Protein AF-A0A5C7M853-F1 (afdb_monomer)

Sequence (111 aa):
MSDVSDGLVSVIPEKFMPFTPVKVLNYYDGPRVFTFNSHYGITYLACWDDDIGSLARFFVVEVDDATVASIENGQMMVCDAFRDRPSWAVESRGDVVYRAWLLPSGDRGIV

Foldseek 3Di:
DDDPPPDWAWDDQLQCPQQAFPAALDQDVHRQWGWDAHPVRWIKIWHWDDDDPQWTKTKIFTDDPVRVVCCNVVNDPPLVRPQPTWIKIFIHHHRGTDTMTTDDRDNDPPD

Radius of gyration: 13.36 Å; Cα contacts (8 Å, |Δi|>4): 215; chains: 1; bounding box: 32×29×37 Å

Structure (mmCIF, N/CA/C/O backbone):
data_AF-A0A5C7M853-F1
#
_entry.id   AF-A0A5C7M853-F1
#
loop_
_atom_site.group_PDB
_atom_site.id
_atom_site.type_symbol
_atom_site.label_atom_id
_atom_site.label_alt_id
_atom_site.label_comp_id
_atom_site.label_asym_id
_atom_site.label_entity_id
_atom_site.label_seq_id
_atom_site.pdbx_PDB_ins_code
_atom_site.Cartn_x
_atom_site.Cartn_y
_atom_site.Cartn_z
_atom_site.occupancy
_atom_site.B_iso_or_equiv
_atom_site.auth_seq_id
_atom_site.auth_comp_id
_atom_site.auth_asym_id
_atom_site.auth_atom_id
_atom_site.pdbx_PDB_model_num
ATOM 1 N N . MET A 1 1 ? 4.278 11.044 -25.157 1.00 41.69 1 MET A N 1
ATOM 2 C CA . MET A 1 1 ? 4.110 10.381 -23.850 1.00 41.69 1 MET A CA 1
ATOM 3 C C . MET A 1 1 ? 4.982 11.148 -22.886 1.00 41.69 1 MET A C 1
ATOM 5 O O . MET A 1 1 ? 6.193 11.006 -22.952 1.00 41.69 1 MET A O 1
ATOM 9 N N . SER A 1 2 ? 4.388 12.083 -22.150 1.00 40.56 2 SER A N 1
ATOM 10 C CA . SER A 1 2 ? 5.128 12.920 -21.210 1.00 40.56 2 SER A CA 1
ATOM 11 C C . SER A 1 2 ? 5.476 12.074 -19.997 1.00 40.56 2 SER A C 1
ATOM 13 O O . SER A 1 2 ? 4.592 11.485 -19.378 1.00 40.56 2 SER A O 1
ATOM 15 N N . ASP A 1 3 ? 6.770 11.962 -19.745 1.00 45.38 3 ASP A N 1
ATOM 16 C CA . ASP A 1 3 ? 7.346 11.241 -18.628 1.00 45.38 3 ASP A CA 1
ATOM 17 C C . ASP A 1 3 ? 6.869 11.904 -17.325 1.00 45.38 3 ASP A C 1
ATOM 19 O O . ASP A 1 3 ? 7.184 13.059 -17.048 1.00 45.38 3 ASP A O 1
ATOM 23 N N . VAL A 1 4 ? 6.041 11.207 -16.545 1.00 53.09 4 VAL A N 1
ATOM 24 C CA . VAL A 1 4 ? 5.475 11.709 -15.273 1.00 53.09 4 VAL A CA 1
ATOM 25 C C . VAL A 1 4 ? 6.562 11.794 -14.178 1.00 53.09 4 VAL A C 1
ATOM 27 O O . VAL A 1 4 ? 6.297 12.165 -13.037 1.00 53.09 4 VAL A O 1
ATOM 30 N N . SER A 1 5 ? 7.815 11.486 -14.523 1.00 52.44 5 SER A N 1
ATOM 31 C CA . SER A 1 5 ? 8.956 11.422 -13.609 1.00 52.44 5 SER A CA 1
ATOM 32 C C . SER A 1 5 ? 9.482 12.785 -13.135 1.00 52.44 5 SER A C 1
ATOM 34 O O . SER A 1 5 ? 10.162 12.833 -12.113 1.00 52.44 5 SER A O 1
ATOM 36 N N . ASP A 1 6 ? 9.151 13.899 -13.799 1.00 51.31 6 ASP A N 1
ATOM 37 C CA . ASP A 1 6 ? 9.780 15.214 -13.549 1.00 51.31 6 ASP A CA 1
ATOM 38 C C . ASP A 1 6 ? 9.261 15.992 -12.313 1.00 51.31 6 ASP A C 1
ATOM 40 O O . ASP A 1 6 ? 9.596 17.159 -12.116 1.00 51.31 6 ASP A O 1
ATOM 44 N N . GLY A 1 7 ? 8.466 15.371 -11.435 1.00 59.97 7 GLY A N 1
ATOM 45 C CA . GLY A 1 7 ? 7.935 16.051 -10.239 1.00 59.97 7 GLY A CA 1
ATOM 46 C C . GLY A 1 7 ? 7.650 15.168 -9.027 1.00 59.97 7 GLY A C 1
ATOM 47 O O . GLY A 1 7 ? 7.095 15.650 -8.039 1.00 59.97 7 GLY A O 1
ATOM 48 N N . LEU A 1 8 ? 7.999 13.882 -9.083 1.00 75.12 8 LEU A N 1
ATOM 49 C CA . LEU A 1 8 ? 7.726 12.944 -7.998 1.00 75.12 8 LEU A CA 1
ATOM 50 C C . LEU A 1 8 ? 8.871 12.938 -6.982 1.00 75.12 8 LEU A C 1
ATOM 52 O O . LEU A 1 8 ? 10.035 12.732 -7.320 1.00 75.12 8 LEU A O 1
ATOM 56 N N . VAL A 1 9 ? 8.538 13.134 -5.706 1.00 87.56 9 VAL A N 1
ATOM 57 C CA . VAL A 1 9 ? 9.529 13.102 -4.625 1.00 87.56 9 VAL A CA 1
ATOM 58 C C . VAL A 1 9 ? 9.813 11.643 -4.280 1.00 87.56 9 VAL A C 1
ATOM 60 O O . VAL A 1 9 ? 8.956 10.957 -3.724 1.00 87.56 9 VAL A O 1
ATOM 63 N N . SER A 1 10 ? 11.011 11.163 -4.616 1.00 92.00 10 SER A N 1
ATOM 64 C CA . SER A 1 10 ? 11.458 9.808 -4.273 1.00 92.00 10 SER A CA 1
ATOM 65 C C . SER A 1 10 ? 11.462 9.592 -2.757 1.00 92.00 10 SER A C 1
ATOM 67 O O . SER A 1 10 ? 11.913 10.446 -1.994 1.00 92.00 10 SER A O 1
ATOM 69 N N . VAL A 1 11 ? 11.000 8.420 -2.327 1.00 94.44 11 VAL A N 1
ATOM 70 C CA . VAL A 1 11 ? 10.975 7.978 -0.927 1.00 94.44 11 VAL A CA 1
ATOM 71 C C . VAL A 1 11 ? 11.746 6.666 -0.812 1.00 94.44 11 VAL A C 1
ATOM 73 O O . VAL A 1 11 ? 11.752 5.864 -1.742 1.00 94.44 11 VAL A O 1
ATOM 76 N N . ILE A 1 12 ? 12.412 6.448 0.323 1.00 95.31 12 ILE A N 1
ATOM 77 C CA . ILE A 1 12 ? 13.147 5.204 0.578 1.00 95.31 12 ILE A CA 1
ATOM 78 C C . ILE A 1 12 ? 12.185 3.990 0.569 1.00 95.31 12 ILE A C 1
ATOM 80 O O . ILE A 1 12 ? 11.189 4.013 1.301 1.00 95.31 12 ILE A O 1
ATOM 84 N N . PRO A 1 13 ? 12.435 2.943 -0.243 1.00 95.69 13 PRO A N 1
ATOM 85 C CA . PRO A 1 13 ? 11.593 1.742 -0.313 1.00 95.69 13 PRO A CA 1
ATOM 86 C C . PRO A 1 13 ? 11.351 1.056 1.035 1.00 95.69 13 PRO A C 1
ATOM 88 O O . PRO A 1 13 ? 10.254 0.568 1.303 1.00 95.69 13 PRO A O 1
ATOM 91 N N . GLU A 1 14 ? 12.352 1.072 1.916 1.00 95.56 14 GLU A N 1
ATOM 92 C CA . GLU A 1 14 ? 12.347 0.414 3.225 1.00 95.56 14 GLU A CA 1
ATOM 93 C C . GLU A 1 14 ? 11.240 0.935 4.149 1.00 95.56 14 GLU A C 1
ATOM 95 O O . GLU A 1 14 ? 10.816 0.225 5.061 1.00 95.56 14 GLU A O 1
ATOM 100 N N . LYS A 1 15 ? 10.710 2.138 3.882 1.00 95.50 15 LYS A N 1
ATOM 101 C CA . LYS A 1 15 ? 9.538 2.685 4.578 1.00 95.50 15 LYS A CA 1
ATOM 102 C C . LYS A 1 15 ? 8.327 1.747 4.509 1.00 95.50 15 LYS A C 1
ATOM 104 O O . LYS A 1 15 ? 7.538 1.702 5.451 1.00 95.50 15 LYS A O 1
ATOM 109 N N . PHE A 1 16 ? 8.176 1.029 3.399 1.00 97.06 16 PHE A N 1
ATOM 110 C CA . PHE A 1 16 ? 7.010 0.197 3.103 1.00 97.06 16 PHE A CA 1
ATOM 111 C C . PHE A 1 16 ? 7.288 -1.300 3.276 1.00 97.06 16 PHE A C 1
ATOM 113 O O . PHE A 1 16 ? 6.483 -2.124 2.859 1.00 97.06 16 PHE A O 1
ATOM 120 N N . MET A 1 17 ? 8.421 -1.661 3.880 1.00 95.75 17 MET A N 1
ATOM 121 C CA . MET A 1 17 ? 8.796 -3.054 4.113 1.00 95.75 17 MET A CA 1
ATOM 122 C C . MET A 1 17 ? 8.419 -3.501 5.536 1.00 95.75 17 MET A C 1
ATOM 124 O O . MET A 1 17 ? 8.511 -2.681 6.455 1.00 95.75 17 MET A O 1
ATOM 128 N N . PRO A 1 18 ? 8.049 -4.780 5.744 1.00 95.81 18 PRO A N 1
ATOM 129 C CA . PRO A 1 18 ? 7.770 -5.770 4.702 1.00 95.81 18 PRO A CA 1
ATOM 130 C C . PRO A 1 18 ? 6.469 -5.430 3.962 1.00 95.81 18 PRO A C 1
ATOM 132 O O . PRO A 1 18 ? 5.490 -5.019 4.580 1.00 95.81 18 PRO A O 1
ATOM 135 N N . PHE A 1 19 ? 6.437 -5.638 2.645 1.00 95.62 19 PHE A N 1
ATOM 136 C CA . PHE A 1 19 ? 5.239 -5.383 1.837 1.00 95.62 19 PHE A CA 1
ATOM 137 C C . PHE A 1 19 ? 4.359 -6.635 1.739 1.00 95.62 19 PHE A C 1
ATOM 139 O O . PHE A 1 19 ? 3.912 -7.030 0.666 1.00 95.62 19 PHE A O 1
ATOM 146 N N . THR A 1 20 ? 4.158 -7.294 2.881 1.00 94.50 20 THR A N 1
ATOM 147 C CA . THR A 1 20 ? 3.413 -8.550 2.984 1.00 94.50 20 THR A CA 1
ATOM 148 C C . THR A 1 20 ? 1.978 -8.256 3.423 1.00 94.50 20 THR A C 1
ATOM 150 O O . THR A 1 20 ? 1.786 -7.640 4.478 1.00 94.50 20 THR A O 1
ATOM 153 N N . PRO A 1 21 ? 0.955 -8.707 2.676 1.00 94.50 21 PRO A N 1
ATOM 154 C CA . PRO A 1 21 ? -0.435 -8.519 3.067 1.00 94.50 21 PRO A CA 1
ATOM 155 C C . PRO A 1 21 ? -0.743 -9.106 4.453 1.00 94.50 21 PRO A C 1
ATOM 157 O O . PRO A 1 21 ? -0.502 -10.283 4.715 1.00 94.50 21 PRO A O 1
ATOM 160 N N . VAL A 1 22 ? -1.326 -8.287 5.326 1.00 94.06 22 VAL A N 1
ATOM 161 C CA . VAL A 1 22 ? -1.868 -8.687 6.635 1.00 94.06 22 VAL A CA 1
ATOM 162 C C . VAL A 1 22 ? -3.358 -8.989 6.516 1.00 94.06 22 VAL A C 1
ATOM 164 O O . VAL A 1 22 ? -3.836 -9.997 7.035 1.00 94.06 22 VAL A O 1
ATOM 167 N N . LYS A 1 23 ? -4.100 -8.131 5.810 1.00 92.25 23 LYS A N 1
ATOM 168 C CA . LYS A 1 23 ? -5.531 -8.308 5.555 1.00 92.25 23 LYS A CA 1
ATOM 169 C C . LYS A 1 23 ? -5.848 -7.938 4.121 1.00 92.25 23 LYS A C 1
ATOM 171 O O . LY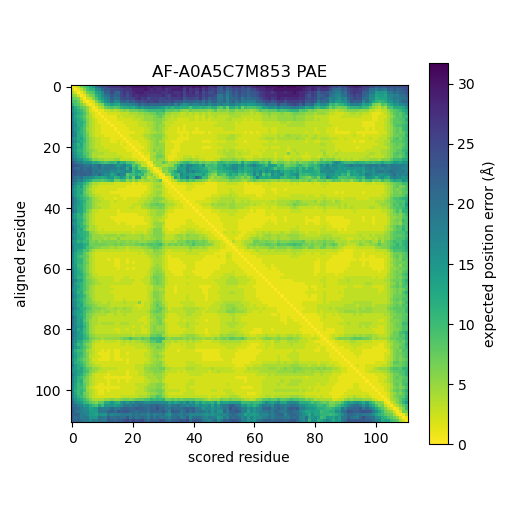S A 1 23 ? -5.497 -6.855 3.680 1.00 92.25 23 LYS A O 1
ATOM 176 N N . VAL A 1 24 ? -6.537 -8.809 3.399 1.00 92.19 24 VAL A N 1
ATOM 177 C CA . VAL A 1 24 ? -6.910 -8.555 2.004 1.00 92.19 24 VAL A CA 1
ATOM 178 C C . VAL A 1 24 ? -8.397 -8.234 1.936 1.00 92.19 24 VAL A C 1
ATOM 180 O O . VAL A 1 24 ? -9.225 -9.014 2.400 1.00 92.19 24 VAL A O 1
ATOM 183 N N . LEU A 1 25 ? -8.712 -7.074 1.365 1.00 86.88 25 LEU A N 1
ATOM 184 C CA . LEU A 1 25 ? -10.058 -6.513 1.249 1.00 86.88 25 LEU A CA 1
ATOM 185 C C . LEU A 1 25 ? -10.686 -6.793 -0.126 1.00 86.88 25 LEU A C 1
ATOM 187 O O . LEU A 1 25 ? -11.906 -6.786 -0.256 1.00 86.88 25 LEU A O 1
ATOM 191 N N . ASN A 1 26 ? -9.870 -7.062 -1.152 1.00 80.50 26 ASN A N 1
ATOM 192 C CA . ASN A 1 26 ? -10.332 -7.488 -2.476 1.00 80.50 26 ASN A CA 1
ATOM 193 C C . ASN A 1 26 ? -9.332 -8.464 -3.123 1.00 80.50 26 ASN A C 1
ATOM 195 O O . ASN A 1 26 ? -8.133 -8.183 -3.166 1.00 80.50 26 ASN A O 1
ATOM 199 N N . TYR A 1 27 ? -9.846 -9.587 -3.638 1.00 65.06 27 TYR A N 1
ATOM 200 C CA . TYR A 1 27 ? -9.085 -10.732 -4.158 1.00 65.06 27 TYR A CA 1
ATOM 201 C C . TYR A 1 27 ? -9.199 -10.965 -5.676 1.00 65.06 27 TYR A C 1
ATOM 203 O O . TYR A 1 27 ? -8.777 -12.017 -6.159 1.00 65.06 27 TYR A O 1
ATOM 211 N N . TYR A 1 28 ? -9.792 -10.051 -6.448 1.00 54.84 28 TYR A N 1
ATOM 212 C CA . TYR A 1 28 ? -9.968 -10.290 -7.884 1.00 54.84 28 TYR A CA 1
ATOM 213 C C . TYR A 1 28 ? -8.614 -10.392 -8.611 1.00 54.84 28 TYR A C 1
ATOM 215 O O . TYR A 1 28 ? -7.928 -9.389 -8.772 1.00 54.84 28 TYR A O 1
ATOM 223 N N . ASP A 1 29 ? -8.243 -11.592 -9.068 1.00 58.22 29 ASP A N 1
ATOM 224 C CA . ASP A 1 29 ? -6.963 -11.876 -9.746 1.00 58.22 29 ASP A CA 1
ATOM 225 C C . ASP A 1 29 ? -5.707 -11.585 -8.886 1.00 58.22 29 ASP A C 1
ATOM 227 O O . ASP A 1 29 ? -4.683 -11.120 -9.375 1.00 58.22 29 ASP A O 1
ATOM 231 N N . GLY A 1 30 ? -5.800 -11.830 -7.571 1.00 60.41 30 GLY A N 1
ATOM 232 C CA . GLY A 1 30 ? -4.756 -11.519 -6.581 1.00 60.41 30 GLY A CA 1
ATOM 233 C C . GLY A 1 30 ? -5.189 -10.437 -5.578 1.00 60.41 30 GLY A C 1
ATOM 234 O O . GLY A 1 30 ? -6.289 -9.892 -5.699 1.00 60.41 30 GLY A O 1
ATOM 235 N N . PRO A 1 31 ? -4.379 -10.131 -4.542 1.00 68.94 31 PRO A N 1
ATOM 236 C CA . PRO A 1 31 ? -4.719 -9.097 -3.570 1.00 68.94 31 PRO A CA 1
ATOM 237 C C . PRO A 1 31 ? -4.602 -7.711 -4.220 1.00 68.94 31 PRO A C 1
ATOM 239 O O . PRO A 1 31 ? -3.527 -7.119 -4.271 1.00 68.94 31 PRO A O 1
ATOM 242 N N . ARG A 1 32 ? -5.725 -7.184 -4.717 1.00 87.31 32 ARG A N 1
ATOM 243 C CA . ARG A 1 32 ? -5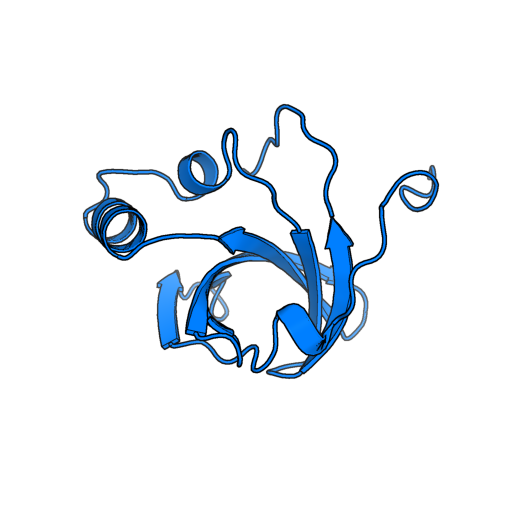.787 -5.839 -5.312 1.00 87.31 32 ARG A CA 1
ATOM 244 C C . ARG A 1 32 ? -5.924 -4.746 -4.273 1.00 87.31 32 ARG A C 1
ATOM 246 O O . ARG A 1 32 ? -5.484 -3.632 -4.505 1.00 87.31 32 ARG A O 1
ATOM 253 N N . VAL A 1 33 ? -6.544 -5.052 -3.139 1.00 92.31 33 VAL A N 1
ATOM 254 C CA . VAL A 1 33 ? -6.651 -4.119 -2.018 1.00 92.31 33 VAL A CA 1
ATOM 255 C C . VAL A 1 33 ? -6.323 -4.873 -0.749 1.00 92.31 33 VAL A C 1
ATOM 257 O O . VAL A 1 33 ? -6.978 -5.871 -0.441 1.00 92.31 33 VAL A O 1
ATOM 260 N N . PHE A 1 34 ? -5.316 -4.421 -0.016 1.00 95.12 34 PHE A N 1
ATOM 261 C CA . PHE A 1 34 ? -4.890 -5.070 1.216 1.00 95.12 34 PHE A CA 1
ATOM 262 C C . PHE A 1 34 ? -4.219 -4.093 2.169 1.00 95.12 34 PHE A C 1
ATOM 264 O O . PHE A 1 34 ? -3.717 -3.051 1.760 1.00 95.12 34 PHE A O 1
ATOM 271 N N . THR A 1 35 ? -4.186 -4.445 3.446 1.00 97.06 35 THR A N 1
ATOM 272 C CA . THR A 1 35 ? -3.372 -3.763 4.442 1.00 97.06 35 THR A CA 1
ATOM 273 C C . THR A 1 35 ? -2.059 -4.495 4.668 1.00 97.06 35 THR A C 1
ATOM 275 O O . THR A 1 35 ? -1.982 -5.715 4.502 1.00 97.06 35 THR A O 1
ATOM 278 N N . PHE A 1 36 ? -1.032 -3.763 5.079 1.00 96.94 36 PHE A N 1
ATOM 279 C CA . PHE A 1 36 ? 0.238 -4.314 5.544 1.00 96.94 36 PHE A CA 1
ATOM 280 C C . PHE A 1 36 ? 0.819 -3.436 6.655 1.00 96.94 36 PHE A C 1
ATOM 282 O O . PHE A 1 36 ? 0.456 -2.265 6.789 1.00 96.94 36 PHE A O 1
ATOM 289 N N . ASN A 1 37 ? 1.736 -4.005 7.436 1.00 97.19 37 ASN A N 1
ATOM 290 C CA . ASN A 1 37 ? 2.413 -3.308 8.525 1.00 97.19 37 ASN A CA 1
ATOM 291 C C . ASN A 1 37 ? 3.882 -3.115 8.170 1.00 97.19 37 ASN A C 1
ATOM 293 O O . ASN A 1 37 ? 4.583 -4.092 7.905 1.00 97.19 37 ASN A O 1
ATOM 297 N N . SER A 1 38 ? 4.361 -1.874 8.205 1.00 95.94 38 SER A N 1
ATOM 298 C CA . SER A 1 38 ? 5.791 -1.614 8.032 1.00 95.94 38 SER A CA 1
ATOM 299 C C . SER A 1 38 ? 6.596 -2.027 9.266 1.00 95.94 38 SER A C 1
ATOM 301 O O . SER A 1 38 ? 6.058 -2.197 10.364 1.00 95.94 38 SER A O 1
ATOM 303 N N . HIS A 1 39 ? 7.921 -2.094 9.125 1.00 93.62 39 HIS A N 1
ATOM 304 C CA . HIS A 1 39 ? 8.856 -2.277 10.240 1.00 93.62 39 HIS A CA 1
ATOM 305 C C . HIS A 1 39 ? 8.693 -1.236 11.356 1.00 93.62 39 HIS A C 1
ATOM 307 O O . HIS A 1 39 ? 9.075 -1.494 12.495 1.00 93.62 39 HIS A O 1
ATOM 313 N N . TYR A 1 40 ? 8.117 -0.074 11.045 1.00 92.81 40 TYR A N 1
ATOM 314 C CA . TYR A 1 40 ? 7.859 0.996 12.003 1.00 92.81 40 TYR A CA 1
ATOM 315 C C . TYR A 1 40 ? 6.525 0.835 12.749 1.00 92.81 40 TYR A C 1
ATOM 317 O O . TYR A 1 40 ? 6.162 1.709 13.531 1.00 92.81 40 TYR A O 1
ATOM 325 N N . GLY A 1 41 ? 5.789 -0.258 12.515 1.00 93.44 41 GLY A N 1
ATOM 326 C CA . GLY A 1 41 ? 4.483 -0.510 13.131 1.00 93.44 41 GLY A CA 1
ATOM 327 C C . GLY A 1 41 ? 3.353 0.345 12.557 1.00 93.44 41 GLY A C 1
ATOM 328 O O . GLY A 1 41 ? 2.292 0.438 13.165 1.00 93.44 41 GLY A O 1
ATOM 329 N N . ILE A 1 42 ? 3.576 0.979 11.403 1.00 96.62 42 ILE A N 1
ATOM 330 C CA . ILE A 1 42 ? 2.570 1.800 10.728 1.00 96.62 42 ILE A CA 1
ATOM 331 C C . ILE A 1 42 ? 1.744 0.904 9.812 1.00 96.62 42 ILE A C 1
ATOM 333 O O . ILE A 1 42 ? 2.309 0.128 9.034 1.00 96.62 42 ILE A O 1
ATOM 337 N N . THR A 1 43 ? 0.420 1.034 9.903 1.00 97.25 43 THR A N 1
ATOM 338 C CA . THR A 1 43 ? -0.514 0.310 9.041 1.00 97.25 43 THR A CA 1
ATOM 339 C C . THR A 1 43 ? -0.764 1.111 7.775 1.00 97.25 43 THR A C 1
ATOM 341 O O . THR A 1 43 ? -1.119 2.292 7.804 1.00 97.25 43 THR A O 1
ATOM 344 N N . TYR A 1 44 ? -0.590 0.446 6.645 1.00 97.62 44 TYR A N 1
ATOM 345 C CA . TYR A 1 44 ? -0.825 1.011 5.331 1.00 97.62 44 TYR A CA 1
ATOM 346 C C . TYR A 1 44 ? -1.914 0.232 4.610 1.00 97.62 44 TYR A C 1
ATOM 348 O O . TYR A 1 44 ? -2.010 -0.984 4.754 1.00 97.62 44 TYR A O 1
ATOM 356 N N . LEU A 1 45 ? -2.701 0.934 3.799 1.00 96.56 45 LEU A N 1
ATOM 357 C CA . LEU A 1 45 ? -3.589 0.362 2.796 1.00 96.56 45 LEU A CA 1
ATOM 358 C C . LEU A 1 45 ? -2.907 0.470 1.432 1.00 96.56 45 LEU A C 1
ATOM 360 O O . LEU A 1 45 ? -2.533 1.568 1.023 1.00 96.56 45 LEU A O 1
ATOM 364 N N . ALA A 1 46 ? -2.765 -0.654 0.740 1.00 96.06 46 ALA A N 1
ATOM 365 C CA . ALA A 1 46 ? -2.301 -0.749 -0.634 1.00 96.06 46 ALA A CA 1
ATOM 366 C C . ALA A 1 46 ? -3.484 -1.030 -1.568 1.00 96.06 46 ALA A C 1
ATOM 368 O O . ALA A 1 46 ? -4.306 -1.905 -1.292 1.00 96.06 46 ALA A O 1
ATOM 369 N N . CYS A 1 47 ? -3.545 -0.305 -2.681 1.00 93.69 47 CYS A N 1
ATOM 370 C CA . CYS A 1 47 ? -4.484 -0.508 -3.776 1.00 93.69 47 CYS A CA 1
ATOM 371 C C . CYS A 1 47 ? -3.692 -0.672 -5.073 1.00 93.69 47 CYS A C 1
ATOM 373 O O . CYS A 1 47 ? -2.879 0.188 -5.400 1.00 93.69 47 CYS A O 1
ATOM 375 N N . TRP A 1 48 ? -3.895 -1.777 -5.781 1.00 93.62 48 TRP A N 1
ATOM 376 C CA . TRP A 1 48 ? -3.257 -2.055 -7.064 1.00 93.62 48 TRP A CA 1
ATOM 377 C C . TRP A 1 48 ? -3.673 -1.003 -8.095 1.00 93.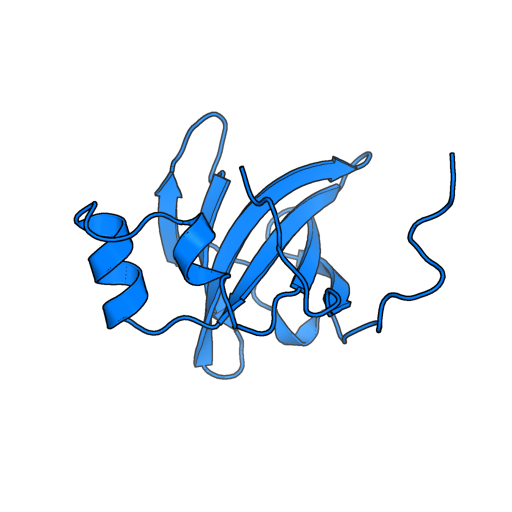62 48 TRP A C 1
ATOM 379 O O . TRP A 1 48 ? -4.841 -0.614 -8.138 1.00 93.62 48 TRP A O 1
ATOM 389 N N . ASP A 1 49 ? -2.704 -0.550 -8.883 1.00 91.06 49 ASP A N 1
ATOM 390 C CA . ASP A 1 49 ? -2.867 0.444 -9.948 1.00 91.06 49 ASP A CA 1
ATOM 391 C C . ASP A 1 49 ? -2.666 -0.214 -11.319 1.00 91.06 49 ASP A C 1
ATOM 393 O O . ASP A 1 49 ? -3.600 -0.296 -12.113 1.00 91.06 49 ASP A O 1
ATOM 397 N N . ASP A 1 50 ? -1.460 -0.730 -11.575 1.00 90.25 50 ASP A N 1
ATOM 398 C CA . ASP A 1 50 ? -1.083 -1.327 -12.859 1.00 90.25 50 ASP A CA 1
ATOM 399 C C . ASP A 1 50 ? 0.132 -2.259 -12.707 1.00 90.25 50 ASP A C 1
ATOM 401 O O . ASP A 1 50 ? 0.865 -2.191 -11.715 1.00 90.25 50 ASP A O 1
ATOM 405 N N . ASP A 1 51 ? 0.398 -3.081 -13.720 1.00 90.75 51 ASP A N 1
ATOM 406 C CA . ASP A 1 51 ? 1.617 -3.883 -13.825 1.00 90.75 51 ASP A CA 1
ATOM 407 C C . ASP A 1 51 ? 2.601 -3.252 -14.822 1.00 90.75 51 ASP A C 1
ATOM 409 O O . ASP A 1 51 ? 2.295 -2.975 -15.980 1.00 90.75 51 ASP A O 1
ATOM 413 N N . ILE A 1 52 ? 3.843 -3.052 -14.384 1.00 88.25 52 ILE A N 1
ATOM 414 C CA . ILE A 1 52 ? 4.887 -2.348 -15.133 1.00 88.25 52 ILE A CA 1
ATOM 415 C C . ILE A 1 52 ? 6.041 -3.300 -15.395 1.00 88.25 52 ILE A C 1
ATOM 417 O O . ILE A 1 52 ? 6.989 -3.442 -14.616 1.00 88.25 52 ILE A O 1
ATOM 421 N N . GLY A 1 53 ? 5.948 -3.984 -16.533 1.00 89.69 53 GLY A N 1
ATOM 422 C CA . GLY A 1 53 ? 6.891 -5.029 -16.907 1.00 89.69 53 GLY A CA 1
ATOM 423 C C . GLY A 1 53 ? 6.797 -6.213 -15.946 1.00 89.69 53 GLY A C 1
ATOM 424 O O . GLY A 1 53 ? 5.872 -7.008 -16.037 1.00 89.69 53 GLY A O 1
ATOM 425 N N . SER A 1 54 ? 7.776 -6.355 -15.049 1.00 90.62 54 SER A N 1
ATOM 426 C CA . SER A 1 54 ? 7.816 -7.431 -14.043 1.00 90.62 54 SER A CA 1
ATOM 427 C C . SER A 1 54 ? 7.502 -6.965 -12.617 1.00 90.62 54 SER A C 1
ATOM 429 O O . SER A 1 54 ? 7.749 -7.719 -11.673 1.00 90.62 54 SER A O 1
ATOM 431 N N . LEU A 1 55 ? 7.083 -5.710 -12.451 1.00 93.25 55 LEU A N 1
ATOM 432 C CA . LEU A 1 55 ? 6.736 -5.102 -11.167 1.00 93.25 55 LEU A CA 1
ATOM 433 C C . LEU A 1 55 ? 5.236 -4.813 -11.136 1.00 93.25 55 LEU A C 1
ATOM 435 O O . LEU A 1 55 ? 4.669 -4.463 -12.163 1.00 93.25 55 LEU A O 1
ATOM 439 N N . ALA A 1 56 ? 4.628 -4.900 -9.961 1.00 93.19 56 ALA A N 1
ATOM 440 C CA . ALA A 1 56 ? 3.281 -4.407 -9.716 1.00 93.19 56 ALA A CA 1
ATOM 441 C C . ALA A 1 56 ? 3.369 -3.026 -9.057 1.00 93.19 56 ALA A C 1
ATOM 443 O O . ALA A 1 56 ? 4.199 -2.808 -8.167 1.00 93.19 56 ALA A O 1
ATOM 444 N N . ARG A 1 57 ? 2.533 -2.087 -9.495 1.00 94.38 57 ARG A N 1
ATOM 445 C CA . ARG A 1 57 ? 2.410 -0.757 -8.902 1.00 94.38 57 ARG A CA 1
ATOM 446 C C . ARG A 1 57 ? 1.184 -0.700 -8.000 1.00 94.38 57 ARG A C 1
ATOM 448 O O . ARG A 1 57 ? 0.092 -1.121 -8.372 1.00 94.38 57 ARG A O 1
ATOM 455 N N . PHE A 1 58 ? 1.375 -0.117 -6.825 1.00 94.94 58 PHE A N 1
ATOM 456 C CA . PHE A 1 58 ? 0.332 0.120 -5.840 1.00 94.94 58 PHE A CA 1
ATOM 457 C C . PHE A 1 58 ? 0.307 1.584 -5.422 1.00 94.94 58 PHE A C 1
ATOM 459 O O . PHE A 1 58 ? 1.354 2.203 -5.217 1.00 94.94 58 PHE A O 1
ATOM 466 N N . PHE A 1 59 ? -0.892 2.108 -5.197 1.00 94.50 59 PHE A N 1
ATOM 467 C CA . PHE A 1 59 ? -1.094 3.280 -4.365 1.00 94.50 59 PHE A CA 1
ATOM 468 C C . PHE A 1 59 ? -1.158 2.874 -2.903 1.00 94.50 59 PHE A C 1
ATOM 470 O O . PHE A 1 59 ? -1.867 1.943 -2.534 1.00 94.50 59 PHE A O 1
ATOM 477 N N . VAL A 1 60 ? -0.426 3.596 -2.063 1.00 95.94 60 VAL A N 1
ATOM 478 C CA . VAL A 1 60 ? -0.302 3.314 -0.637 1.00 95.94 60 VAL A CA 1
ATOM 479 C C . VAL A 1 60 ? -0.687 4.543 0.173 1.00 95.94 60 VAL A C 1
ATOM 481 O O . VAL A 1 60 ? -0.259 5.652 -0.146 1.00 95.94 60 VAL A O 1
ATOM 484 N N . 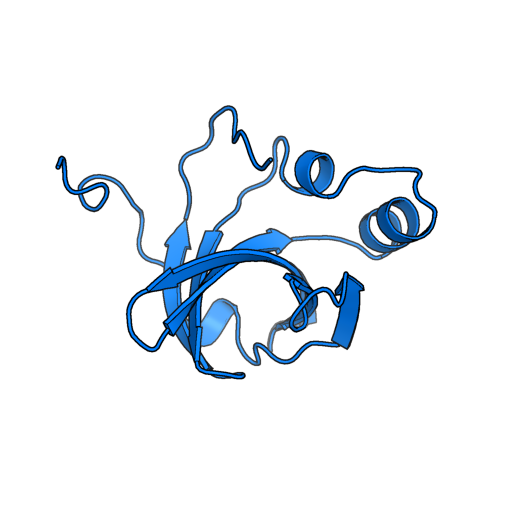VAL A 1 61 ? -1.473 4.356 1.230 1.00 95.88 61 VAL A N 1
ATOM 485 C CA . VAL A 1 61 ? -1.861 5.413 2.175 1.00 95.88 61 VAL A CA 1
ATOM 486 C C . VAL A 1 61 ? -1.829 4.889 3.604 1.00 95.88 61 VAL A C 1
ATOM 488 O O . VAL A 1 61 ? -2.096 3.716 3.852 1.00 95.88 61 VAL A O 1
ATOM 491 N N . GLU A 1 62 ? -1.462 5.751 4.547 1.00 96.88 62 GLU A N 1
ATOM 492 C CA . GLU A 1 62 ? -1.510 5.428 5.973 1.00 96.88 62 GLU A CA 1
ATOM 493 C C . GLU A 1 62 ? -2.962 5.379 6.462 1.00 96.88 62 GLU A C 1
ATOM 495 O O . GLU A 1 62 ?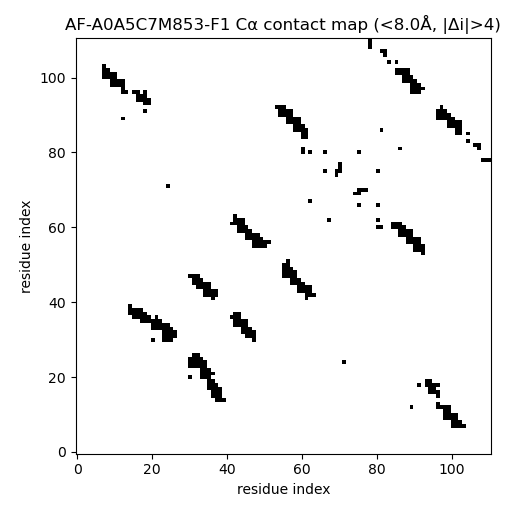 -3.781 6.253 6.146 1.00 96.88 62 GLU A O 1
ATOM 500 N N . VAL A 1 63 ? -3.290 4.339 7.224 1.00 96.12 63 VAL A N 1
ATOM 501 C CA . VAL A 1 63 ? -4.637 4.104 7.747 1.00 96.12 63 VAL A CA 1
ATOM 502 C C . VAL A 1 63 ? -4.578 3.637 9.195 1.00 96.12 63 VAL A C 1
ATOM 504 O O . VAL A 1 63 ? -3.585 3.071 9.642 1.00 96.12 63 VAL A O 1
ATOM 507 N N . ASP A 1 64 ? -5.669 3.859 9.918 1.00 95.38 64 ASP A N 1
ATOM 508 C CA . ASP A 1 64 ? -5.904 3.308 11.248 1.00 95.38 64 ASP A CA 1
ATOM 509 C C . ASP A 1 64 ? -6.934 2.168 11.199 1.00 95.38 64 ASP A C 1
ATOM 511 O O . ASP A 1 64 ? -7.618 1.952 10.191 1.00 95.38 64 ASP A O 1
ATOM 515 N N . ASP A 1 65 ? -7.076 1.451 12.314 1.00 93.19 65 ASP A N 1
ATOM 516 C CA . ASP A 1 65 ? -8.017 0.333 12.438 1.00 93.19 65 ASP A CA 1
ATOM 517 C C . ASP A 1 65 ? -9.469 0.754 12.156 1.00 93.19 65 ASP A C 1
ATOM 519 O O . ASP A 1 65 ? -10.248 -0.021 11.600 1.00 93.19 65 ASP A O 1
ATOM 523 N N . ALA A 1 66 ? -9.837 1.995 12.494 1.00 95.19 66 ALA A N 1
ATOM 524 C CA . ALA A 1 66 ? -11.172 2.535 12.246 1.00 95.19 66 ALA A CA 1
ATOM 525 C C . ALA A 1 66 ? -11.450 2.724 10.746 1.00 95.19 66 ALA A C 1
ATOM 527 O O . ALA A 1 66 ? -12.539 2.388 10.269 1.00 95.19 66 ALA A O 1
ATOM 528 N N . THR A 1 67 ? -10.465 3.218 9.990 1.00 94.31 67 THR A N 1
ATOM 529 C CA . THR A 1 67 ? -10.530 3.332 8.528 1.00 94.31 67 THR A CA 1
ATOM 530 C C . THR A 1 67 ? -10.677 1.943 7.907 1.00 94.31 67 THR A C 1
ATOM 532 O O . THR A 1 67 ? -11.575 1.731 7.094 1.00 94.31 67 THR A O 1
ATOM 535 N N . VAL A 1 68 ? -9.850 0.976 8.326 1.00 93.19 68 VAL A N 1
ATOM 536 C CA . VAL A 1 68 ? -9.903 -0.404 7.811 1.00 93.19 68 VAL A CA 1
ATOM 537 C C . VAL A 1 68 ? -11.274 -1.029 8.072 1.00 93.19 68 VAL A C 1
ATOM 539 O O . VAL A 1 68 ? -11.910 -1.514 7.137 1.00 93.19 68 VAL A O 1
ATOM 542 N N . ALA A 1 69 ? -11.779 -0.935 9.304 1.00 93.38 69 ALA A N 1
ATOM 543 C CA . ALA A 1 69 ? -13.095 -1.456 9.662 1.00 93.38 69 ALA A CA 1
ATOM 544 C C . ALA A 1 69 ? -14.231 -0.787 8.867 1.00 93.38 69 ALA A C 1
ATOM 546 O O . ALA A 1 69 ? -15.197 -1.449 8.490 1.00 93.38 69 ALA A O 1
ATOM 547 N N . SER A 1 70 ? -14.125 0.513 8.583 1.00 93.88 70 SER A N 1
ATOM 548 C CA . SER A 1 70 ? -15.133 1.232 7.793 1.00 93.88 70 SER A CA 1
ATOM 549 C C . SER A 1 70 ? -15.179 0.740 6.345 1.00 93.88 70 SER A C 1
ATOM 551 O O . SER A 1 70 ? -16.267 0.556 5.798 1.00 93.88 70 SER A O 1
ATOM 553 N N . ILE A 1 71 ? -14.017 0.485 5.732 1.00 92.19 71 ILE A N 1
ATOM 554 C CA . ILE A 1 71 ? -13.933 -0.076 4.374 1.00 92.19 71 ILE A CA 1
ATOM 555 C C . ILE A 1 71 ? -14.524 -1.487 4.349 1.00 92.19 71 ILE A C 1
ATOM 557 O O . ILE A 1 71 ? -15.344 -1.805 3.491 1.00 92.19 71 ILE A O 1
ATOM 561 N N . GLU A 1 72 ? -14.160 -2.324 5.319 1.00 90.94 72 GLU A N 1
ATOM 562 C CA . GLU A 1 72 ? -14.648 -3.703 5.417 1.00 90.94 72 GLU A CA 1
ATOM 563 C C . GLU A 1 72 ? -16.160 -3.810 5.566 1.00 90.94 72 GLU A C 1
ATOM 565 O O . GLU A 1 72 ? -16.789 -4.678 4.964 1.00 90.94 72 GLU A O 1
ATOM 570 N N . ASN A 1 73 ? -16.75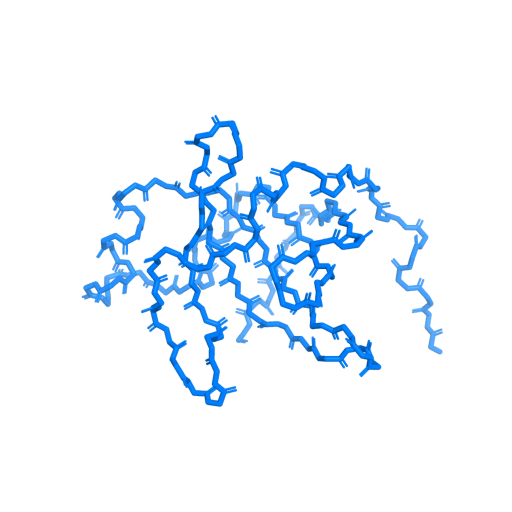2 -2.913 6.350 1.00 91.31 73 ASN A N 1
ATOM 571 C CA . ASN A 1 73 ? -18.192 -2.884 6.565 1.00 91.31 73 ASN A CA 1
ATOM 572 C C . ASN A 1 73 ? -18.952 -2.175 5.428 1.00 91.31 73 ASN A C 1
ATOM 574 O O . ASN A 1 73 ? -20.158 -1.961 5.547 1.00 91.31 73 ASN A O 1
ATOM 578 N N . GLY A 1 74 ? -18.268 -1.773 4.347 1.00 90.38 74 GLY A N 1
ATOM 579 C CA . GLY A 1 74 ? -18.867 -1.050 3.222 1.00 90.38 74 GLY A CA 1
ATOM 580 C C . GLY A 1 74 ? -19.355 0.358 3.580 1.00 90.38 74 GLY A C 1
ATOM 581 O O . GLY A 1 74 ? -20.191 0.919 2.877 1.00 90.38 74 GLY A O 1
ATOM 582 N N . GLN A 1 75 ? -18.867 0.923 4.686 1.00 93.06 75 GLN A N 1
ATOM 583 C CA . GLN A 1 75 ? -19.219 2.263 5.167 1.00 93.06 75 GLN A CA 1
ATOM 584 C C . GLN A 1 75 ? -18.330 3.350 4.551 1.00 93.06 75 GLN A C 1
ATOM 586 O O . GLN A 1 75 ? -18.670 4.530 4.607 1.00 93.06 75 GLN A O 1
ATOM 591 N N . MET A 1 76 ? -17.192 2.955 3.977 1.00 91.44 76 MET A N 1
ATOM 592 C CA . MET A 1 76 ? -16.231 3.826 3.310 1.00 91.44 76 MET A CA 1
ATOM 593 C C . MET A 1 76 ? -15.735 3.160 2.025 1.00 91.44 76 MET A C 1
ATOM 595 O O . MET A 1 76 ? -15.450 1.963 2.013 1.00 91.44 76 MET A O 1
ATOM 599 N N . MET A 1 77 ? -15.600 3.933 0.947 1.00 89.38 77 MET A N 1
ATOM 600 C CA . MET A 1 77 ? -14.963 3.452 -0.279 1.00 89.38 77 MET A CA 1
ATOM 601 C C . MET A 1 77 ? -13.440 3.499 -0.134 1.00 89.38 77 MET A C 1
ATOM 603 O O . MET A 1 77 ? -12.894 4.377 0.530 1.00 89.38 77 MET A O 1
ATOM 607 N N . VAL A 1 78 ? -12.729 2.599 -0.816 1.00 89.94 78 VAL A N 1
ATOM 608 C CA . VAL A 1 78 ? -11.254 2.572 -0.799 1.00 89.94 78 VAL A CA 1
ATOM 609 C C . VAL A 1 78 ? -10.663 3.918 -1.224 1.00 89.94 78 VAL A C 1
ATOM 611 O O . VAL A 1 78 ? -9.760 4.412 -0.560 1.00 89.94 78 VAL A O 1
ATOM 614 N N . CYS A 1 79 ? -11.198 4.552 -2.271 1.00 87.50 79 CYS A N 1
ATOM 615 C CA . CYS A 1 79 ? -10.722 5.847 -2.761 1.00 87.50 79 CYS A CA 1
ATOM 616 C C . CYS A 1 79 ? -10.866 6.982 -1.730 1.00 87.50 79 CYS A C 1
ATOM 618 O O . CYS A 1 79 ? -10.002 7.857 -1.661 1.00 87.50 79 CYS A O 1
ATOM 620 N N . ASP A 1 80 ? -11.889 6.940 -0.871 1.00 89.62 80 ASP A N 1
ATOM 621 C CA . ASP A 1 80 ? -12.070 7.932 0.193 1.00 89.62 80 ASP A CA 1
ATOM 622 C C . ASP A 1 80 ? -10.959 7.839 1.250 1.00 89.62 80 ASP A C 1
ATOM 624 O O . ASP A 1 80 ? -10.585 8.858 1.827 1.00 89.62 80 ASP A O 1
ATOM 628 N N . ALA A 1 81 ? -10.361 6.658 1.458 1.00 90.75 81 ALA A N 1
ATOM 629 C CA . ALA A 1 81 ? -9.234 6.489 2.379 1.00 90.75 81 ALA A CA 1
ATOM 630 C C . ALA A 1 81 ? -7.961 7.220 1.917 1.00 90.75 81 ALA A C 1
ATOM 632 O O . ALA A 1 81 ? -7.086 7.504 2.732 1.00 90.75 81 ALA A O 1
ATOM 633 N N . PHE A 1 82 ? -7.855 7.545 0.627 1.00 90.69 82 PHE A N 1
ATOM 634 C CA . PHE A 1 82 ? -6.745 8.316 0.061 1.00 90.69 82 PHE A CA 1
ATOM 635 C C . PHE A 1 82 ? -7.011 9.824 0.035 1.00 90.69 82 PHE A C 1
ATOM 637 O O . PHE A 1 82 ? -6.073 10.602 -0.174 1.00 90.69 82 PHE A O 1
ATOM 644 N N . ARG A 1 83 ? -8.270 10.246 0.217 1.00 87.00 83 ARG A N 1
ATOM 645 C CA . ARG A 1 83 ? -8.657 11.656 0.154 1.00 87.00 83 ARG A CA 1
ATOM 646 C C . ARG A 1 83 ? -8.011 12.419 1.310 1.00 87.00 83 ARG A C 1
ATOM 648 O O . ARG A 1 83 ? -8.014 11.959 2.448 1.00 87.00 83 ARG A O 1
ATOM 655 N N . ASP A 1 84 ? -7.420 13.570 0.995 1.00 83.69 84 ASP A N 1
ATOM 656 C CA . ASP A 1 84 ? -6.762 14.481 1.944 1.00 83.69 84 ASP A CA 1
ATOM 657 C C . ASP A 1 84 ? -5.621 13.871 2.782 1.00 83.69 84 ASP A C 1
ATOM 659 O O . ASP A 1 84 ? -5.139 14.489 3.732 1.00 83.69 84 ASP A O 1
ATOM 663 N N . ARG A 1 85 ? -5.130 12.680 2.412 1.00 90.25 85 ARG A N 1
ATOM 664 C CA . ARG A 1 85 ? -3.988 12.024 3.060 1.00 90.25 85 ARG A CA 1
ATOM 665 C C . ARG A 1 85 ? -2.772 11.994 2.130 1.00 90.25 85 ARG A C 1
ATOM 667 O O . ARG A 1 85 ? -2.918 11.853 0.910 1.00 90.25 85 ARG A O 1
ATOM 674 N N . PRO A 1 86 ? -1.542 12.103 2.661 1.00 92.44 86 PRO A N 1
ATOM 675 C CA . PRO A 1 86 ? -0.348 11.780 1.892 1.00 92.44 86 PRO A CA 1
ATOM 676 C C . PRO A 1 86 ? -0.445 10.345 1.371 1.00 92.44 86 PRO A C 1
ATOM 678 O O . PRO A 1 86 ? -0.741 9.429 2.136 1.00 92.44 86 PRO A O 1
ATOM 681 N N . SER A 1 87 ? -0.204 10.155 0.077 1.00 93.44 87 SER A N 1
ATOM 682 C CA . SER A 1 87 ? -0.171 8.828 -0.526 1.00 93.44 87 SER A CA 1
ATOM 683 C C . SER A 1 87 ? 1.068 8.660 -1.386 1.00 93.44 87 SER A C 1
ATOM 685 O O . SER A 1 87 ? 1.720 9.632 -1.781 1.00 93.44 87 SER A O 1
ATOM 687 N N . TRP A 1 88 ? 1.404 7.408 -1.647 1.00 95.25 88 TRP A N 1
ATOM 688 C CA . TRP A 1 88 ? 2.615 7.020 -2.345 1.00 95.25 88 TRP A CA 1
ATOM 689 C C . TRP A 1 88 ? 2.288 6.079 -3.491 1.00 95.25 88 TRP A C 1
ATOM 691 O O . TRP A 1 88 ? 1.362 5.283 -3.386 1.00 95.25 88 TRP A O 1
ATOM 701 N N . ALA A 1 89 ? 3.067 6.152 -4.564 1.00 94.62 89 ALA A N 1
ATOM 702 C CA . ALA A 1 89 ? 3.161 5.066 -5.52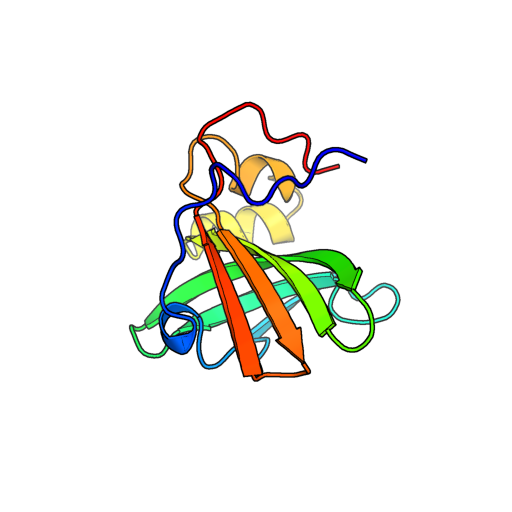7 1.00 94.62 89 ALA A CA 1
ATOM 703 C C . ALA A 1 89 ? 4.325 4.167 -5.114 1.00 94.62 89 ALA A C 1
ATOM 705 O O . ALA A 1 89 ? 5.404 4.664 -4.785 1.00 94.62 89 ALA A O 1
ATOM 706 N N . VAL A 1 90 ? 4.096 2.862 -5.124 1.00 95.75 90 VAL A N 1
ATOM 707 C CA . VAL A 1 90 ? 5.042 1.829 -4.706 1.00 95.75 90 VAL A CA 1
ATOM 708 C C . VAL A 1 90 ? 5.125 0.795 -5.817 1.00 95.75 90 VAL A C 1
ATOM 710 O O . VAL A 1 90 ? 4.103 0.266 -6.233 1.00 95.75 90 VAL A O 1
ATOM 713 N N . GLU A 1 91 ? 6.330 0.504 -6.298 1.00 96.06 91 GLU A N 1
ATOM 714 C CA . GLU A 1 91 ? 6.578 -0.581 -7.252 1.00 96.06 91 GLU A CA 1
ATOM 715 C C . GLU A 1 91 ? 7.227 -1.758 -6.526 1.00 96.06 91 GLU A C 1
ATOM 717 O O . GLU A 1 91 ? 8.307 -1.623 -5.93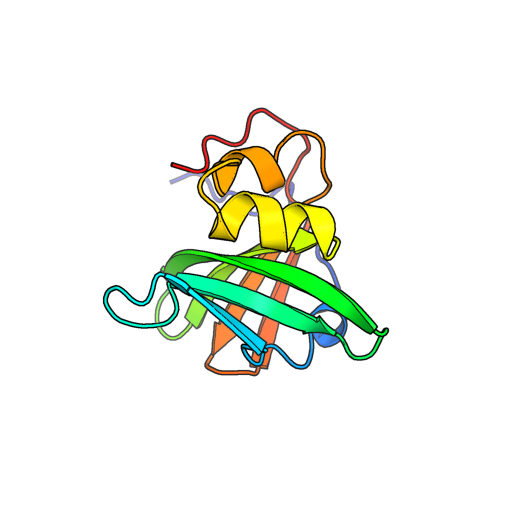5 1.00 96.06 91 GLU A O 1
ATOM 722 N N . SER A 1 92 ? 6.573 -2.916 -6.575 1.00 95.25 92 SER A N 1
ATOM 723 C CA . SER A 1 92 ? 6.981 -4.120 -5.857 1.00 95.25 92 SER A CA 1
ATOM 724 C C . SER A 1 92 ? 7.036 -5.359 -6.751 1.00 95.25 92 SER A C 1
ATOM 726 O O . SER A 1 92 ? 6.472 -5.411 -7.845 1.00 95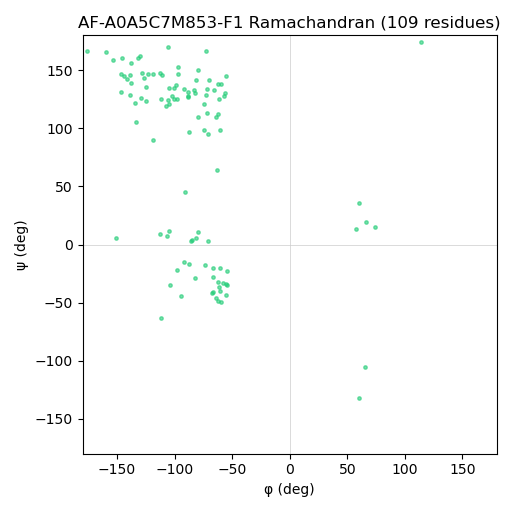.25 92 SER A O 1
ATOM 728 N N . ARG A 1 93 ? 7.746 -6.385 -6.275 1.00 94.19 93 ARG A N 1
ATOM 729 C CA . ARG A 1 93 ? 7.692 -7.747 -6.817 1.00 94.19 93 ARG A CA 1
ATOM 730 C C . ARG A 1 93 ? 7.554 -8.719 -5.655 1.00 94.19 93 ARG A C 1
ATOM 732 O O . ARG A 1 93 ? 8.522 -8.964 -4.935 1.00 94.19 93 ARG A O 1
ATOM 739 N N . GLY A 1 94 ? 6.350 -9.260 -5.481 1.00 90.12 94 GLY A N 1
ATOM 740 C CA . GLY A 1 94 ? 5.992 -9.952 -4.242 1.00 90.12 94 GLY A CA 1
ATOM 741 C C . GLY A 1 94 ? 6.109 -8.991 -3.057 1.00 90.12 94 GLY A C 1
ATOM 742 O O . GLY A 1 94 ? 5.684 -7.843 -3.147 1.00 90.12 94 GLY A O 1
ATOM 743 N N . ASP A 1 95 ? 6.769 -9.437 -1.995 1.00 92.38 95 ASP A N 1
ATOM 744 C CA . ASP A 1 95 ? 6.841 -8.706 -0.723 1.00 92.38 95 ASP A CA 1
ATOM 745 C C . ASP A 1 95 ? 7.958 -7.641 -0.681 1.00 92.38 95 ASP A C 1
ATOM 747 O O . ASP A 1 95 ? 8.203 -7.024 0.358 1.00 92.38 95 ASP A O 1
ATOM 751 N N . VAL A 1 96 ? 8.665 -7.437 -1.799 1.00 95.00 96 VAL A N 1
ATOM 752 C CA . VAL A 1 96 ? 9.811 -6.525 -1.908 1.00 95.00 96 VAL A CA 1
ATOM 753 C C . VAL A 1 96 ? 9.421 -5.287 -2.712 1.00 95.00 96 VAL A C 1
ATOM 755 O O . VAL A 1 96 ? 9.100 -5.385 -3.896 1.00 95.00 96 VAL A O 1
ATOM 758 N N . VAL A 1 97 ? 9.511 -4.113 -2.088 1.00 96.62 97 VAL A N 1
ATOM 759 C CA . VAL A 1 97 ? 9.449 -2.794 -2.735 1.00 96.62 97 VAL A CA 1
ATOM 760 C C . VAL A 1 97 ? 10.801 -2.400 -3.326 1.00 96.62 97 VAL A C 1
ATOM 762 O O . VAL A 1 97 ? 11.822 -2.424 -2.645 1.00 96.62 97 VAL A O 1
ATOM 765 N N . TYR A 1 98 ? 10.801 -1.975 -4.587 1.00 95.75 98 TYR A N 1
ATOM 766 C CA . TYR A 1 98 ? 12.003 -1.516 -5.289 1.00 95.75 98 TYR A CA 1
ATOM 767 C C . TYR A 1 98 ? 12.064 -0.001 -5.417 1.00 95.75 98 TYR A C 1
ATOM 769 O O . TYR A 1 98 ? 13.149 0.580 -5.416 1.00 95.75 98 TYR A O 1
ATOM 777 N N . ARG A 1 99 ? 10.906 0.641 -5.580 1.00 95.56 99 ARG A N 1
ATOM 778 C CA . ARG A 1 99 ? 10.803 2.085 -5.776 1.00 95.56 99 ARG A CA 1
ATOM 779 C C . ARG A 1 99 ? 9.560 2.606 -5.089 1.00 95.56 99 ARG A C 1
ATOM 781 O O . ARG A 1 99 ? 8.534 1.927 -5.060 1.00 95.56 99 ARG A O 1
ATOM 788 N N . ALA A 1 100 ? 9.665 3.813 -4.556 1.00 96.06 100 ALA A N 1
ATOM 789 C CA . ALA A 1 100 ? 8.532 4.503 -3.985 1.00 96.06 100 ALA A CA 1
ATOM 790 C C . ALA A 1 100 ? 8.645 6.011 -4.195 1.00 96.06 100 ALA A C 1
ATOM 792 O O . ALA A 1 100 ? 9.736 6.584 -4.149 1.00 96.06 100 ALA A O 1
ATOM 793 N N . TRP A 1 101 ? 7.499 6.658 -4.373 1.00 95.00 101 TRP A N 1
ATOM 794 C CA . TRP A 1 101 ? 7.415 8.102 -4.555 1.00 95.00 101 TRP A CA 1
ATOM 795 C C . TRP A 1 101 ? 6.211 8.669 -3.829 1.00 95.00 101 TRP A C 1
ATOM 797 O O . TRP A 1 101 ? 5.146 8.058 -3.814 1.00 95.00 101 TRP A O 1
ATOM 807 N N . LEU A 1 102 ? 6.370 9.854 -3.247 1.00 93.50 102 LEU A N 1
ATOM 808 C CA . LEU A 1 102 ? 5.251 10.632 -2.735 1.00 93.50 102 LEU A CA 1
ATOM 809 C C . LEU A 1 102 ? 4.464 11.201 -3.914 1.00 93.50 102 LEU A C 1
ATOM 811 O O . LEU A 1 102 ? 5.032 11.840 -4.803 1.00 93.50 102 LEU A O 1
ATOM 815 N N . LEU A 1 103 ? 3.153 10.987 -3.893 1.00 88.56 103 LEU A N 1
ATOM 816 C CA . LEU A 1 103 ? 2.254 11.537 -4.892 1.00 88.56 103 LEU A CA 1
ATOM 817 C C . LEU A 1 103 ? 1.918 12.996 -4.562 1.00 88.56 103 LEU A C 1
ATOM 819 O O . LEU A 1 103 ? 1.684 13.315 -3.391 1.00 88.56 103 LEU A O 1
ATOM 823 N N . PRO A 1 104 ? 1.819 13.883 -5.569 1.00 81.56 104 PRO A N 1
ATOM 824 C CA . PRO A 1 104 ? 1.386 15.258 -5.362 1.00 81.56 104 PRO A CA 1
ATOM 825 C C . PRO A 1 104 ? 0.024 15.300 -4.665 1.00 81.56 104 PRO A C 1
ATOM 827 O O . PRO A 1 104 ? -0.832 14.436 -4.884 1.00 81.56 104 PRO A O 1
ATOM 830 N N . SER A 1 105 ? -0.179 16.294 -3.806 1.00 68.50 105 SER A N 1
ATOM 831 C CA . SER A 1 105 ? -1.477 16.567 -3.190 1.00 68.50 105 SER A CA 1
ATOM 832 C C . SER A 1 105 ? -2.413 17.149 -4.257 1.00 68.50 105 SER A C 1
ATOM 834 O O . SER A 1 105 ? -2.162 18.240 -4.760 1.00 68.50 105 SER A O 1
ATOM 836 N N . GLY A 1 106 ? -3.462 16.423 -4.639 1.00 58.47 106 GLY A N 1
ATOM 837 C CA . GLY A 1 106 ? -4.435 16.828 -5.660 1.00 58.47 106 GLY A CA 1
ATOM 838 C C . GLY A 1 106 ? -5.550 15.793 -5.775 1.00 58.47 106 GLY A C 1
ATOM 839 O O . GLY A 1 106 ? -5.408 14.713 -5.212 1.00 58.47 106 GLY A O 1
ATOM 840 N N . ASP A 1 107 ? -6.654 16.121 -6.449 1.00 52.16 107 ASP A N 1
ATOM 841 C CA . ASP A 1 107 ? -7.829 15.248 -6.581 1.00 52.16 107 ASP A CA 1
ATOM 842 C C . ASP A 1 107 ? -7.435 13.940 -7.288 1.00 52.16 107 ASP A C 1
ATOM 844 O O . ASP A 1 107 ? -7.225 13.891 -8.503 1.00 52.16 107 ASP A O 1
ATOM 848 N N . ARG A 1 108 ? -7.198 12.890 -6.494 1.00 59.31 108 ARG A N 1
ATOM 849 C CA . ARG A 1 108 ? -6.697 11.606 -6.982 1.00 59.31 108 ARG A CA 1
ATOM 850 C C . ARG A 1 108 ? -7.918 10.802 -7.382 1.00 59.31 108 ARG A C 1
ATOM 852 O O . ARG A 1 108 ? -8.553 10.194 -6.525 1.00 59.31 108 ARG A O 1
ATOM 859 N N . GLY A 1 109 ? -8.248 10.828 -8.671 1.00 50.69 109 GLY A N 1
ATOM 860 C CA . GLY A 1 109 ? -9.212 9.925 -9.299 1.00 50.69 109 GLY A CA 1
ATOM 861 C C . GLY A 1 109 ? -8.735 8.474 -9.222 1.00 50.69 109 GLY A C 1
ATOM 862 O O . GLY A 1 109 ? -8.415 7.877 -10.240 1.00 50.69 109 GLY A O 1
ATOM 863 N N . ILE A 1 110 ? -8.619 7.945 -8.004 1.00 54.22 110 ILE A N 1
ATOM 864 C CA . ILE A 1 110 ? -8.434 6.532 -7.707 1.00 54.22 110 ILE A CA 1
ATOM 865 C C . ILE A 1 110 ? -9.810 5.925 -7.956 1.00 54.22 110 ILE A C 1
ATOM 867 O O . ILE A 1 110 ? -10.727 6.118 -7.153 1.00 54.22 110 ILE A O 1
ATOM 871 N N . VAL A 1 111 ? -9.967 5.331 -9.138 1.00 43.81 111 VAL A N 1
ATOM 872 C CA . VAL A 1 111 ? -11.205 4.704 -9.619 1.00 43.81 111 VAL A CA 1
ATOM 873 C C . VAL A 1 111 ? -11.086 3.198 -9.483 1.00 43.81 111 VAL A C 1
ATOM 875 O O . VAL A 1 111 ? -10.032 2.670 -9.894 1.00 43.81 111 VAL A O 1
#

Mean predicted aligned error: 6.07 Å

Nearest PDB structures (foldseek):
  3uoa-assembly1_C  TM=2.896E-01  e=1.283E-01  Homo sapiens
  6yn8-assembly1_A  TM=3.134E-01  e=6.944E-01  Homo sapiens
  4i1r-assembly1_A-2  TM=2.958E-01  e=1.364E+00  Homo sapiens
  6yn9-assembly1_A  TM=2.920E-01  e=1.290E+00  Homo sapiens
  3uoa-assembly1_B  TM=2.393E-01  e=1.615E+00  Homo sapiens

Secondary structure (DSSP, 8-state):
---GGGG-EEE-GGGG-S---SEEEE-TTS-SEEEEE-TTS-EEEEEEEEEETTEEEEEEEE--HHHHHHHHTTSS-GGGGGTTS-EEEEEEETTEEEEEEEPPSS-----

pLDDT: mean 86.32, std 15.17, range [40.56, 97.62]

Solvent-accessible surface area (backbone atoms only — not comparable to full-atom values): 6387 Å² total; per-residue (Å²): 134,84,73,80,71,86,76,54,48,76,42,72,34,70,71,53,26,53,45,46,76,74,45,73,81,35,62,79,96,46,76,38,25,28,29,27,49,21,80,85,72,47,42,31,40,38,35,61,73,51,72,59,91,86,28,43,32,26,41,36,25,70,51,51,72,67,56,53,52,30,39,75,71,69,75,37,58,75,52,62,63,49,57,99,45,79,36,28,45,35,34,22,54,80,50,44,58,76,41,29,26,46,50,80,92,66,93,72,85,64,124